Protein AF-A0A485D7B7-F1 (afdb_monomer)

Mean predicted aligned error: 3.38 Å

Sequence (124 aa):
MVLATAATNPASATDKAVRYFQQQGKKVLQIADYPGLLVWRTLAMLINEALDAVQKGVASPEDIDTAMRLGVNYPHGPLAWGESVGWQRVLRMLENLQQHYGEERYRPGSLLRQKALVEQRNEQ

Foldseek 3Di:
DEDEDDPPDDPVVVVVVCVVVVVVVDDYDYDYPDQCPPPRVVLLLQLQVLQVCVVVPVDDNVVQQVCCCPVVNDPTGSPVVCVVVDLLVSQVSLVSVCVVPVDPSSDRDPSSVVRNVVRVVVVD

Structure (mmCIF, N/CA/C/O backbone):
data_AF-A0A485D7B7-F1
#
_entry.id   AF-A0A485D7B7-F1
#
loop_
_atom_site.group_PDB
_atom_site.id
_atom_site.type_symbol
_atom_site.label_atom_id
_atom_site.label_alt_id
_atom_site.label_comp_id
_atom_site.label_asym_id
_atom_site.label_entity_id
_atom_site.label_seq_id
_atom_site.pdbx_PDB_ins_code
_atom_site.Cartn_x
_atom_site.Cartn_y
_atom_site.Cartn_z
_atom_site.occupancy
_atom_site.B_iso_or_equiv
_atom_site.auth_seq_id
_atom_site.auth_comp_id
_atom_site.auth_asym_id
_atom_site.auth_atom_id
_atom_site.pdbx_PDB_model_num
ATOM 1 N N . MET A 1 1 ? -15.424 -5.598 3.567 1.00 87.75 1 MET A N 1
ATOM 2 C CA . MET A 1 1 ? -14.673 -4.465 4.141 1.00 87.75 1 MET A CA 1
ATOM 3 C C . MET A 1 1 ? -14.107 -4.903 5.476 1.00 87.75 1 MET A C 1
ATOM 5 O O . MET A 1 1 ? -14.796 -5.615 6.198 1.00 87.75 1 MET A O 1
ATOM 9 N N . VAL A 1 2 ? -12.870 -4.522 5.772 1.00 92.06 2 VAL A N 1
ATOM 10 C CA . VAL A 1 2 ? -12.197 -4.850 7.033 1.00 92.06 2 VAL A CA 1
ATOM 11 C C . VAL A 1 2 ? -12.234 -3.625 7.940 1.00 92.06 2 VAL A C 1
ATOM 13 O O . VAL A 1 2 ? -12.024 -2.514 7.457 1.00 92.06 2 VAL A O 1
ATOM 16 N N . LEU A 1 3 ? -12.516 -3.829 9.223 1.00 92.81 3 LEU A N 1
ATOM 17 C CA . LEU A 1 3 ? -12.493 -2.797 10.256 1.00 92.81 3 LEU A CA 1
ATOM 18 C C . LEU A 1 3 ? -11.707 -3.315 11.465 1.00 92.81 3 LEU A C 1
ATOM 20 O O . LEU A 1 3 ? -11.754 -4.504 11.774 1.00 92.81 3 LEU A O 1
ATOM 24 N N . ALA A 1 4 ? -10.999 -2.418 12.139 1.00 93.56 4 ALA A N 1
ATOM 25 C CA . ALA A 1 4 ? -10.368 -2.676 13.424 1.00 93.56 4 ALA A CA 1
ATOM 26 C C . ALA A 1 4 ? -10.967 -1.769 14.498 1.00 93.56 4 ALA A C 1
ATOM 28 O O . ALA A 1 4 ? -11.532 -0.713 14.199 1.00 93.56 4 ALA A O 1
ATOM 29 N N . THR A 1 5 ? -10.834 -2.192 15.750 1.00 91.06 5 THR A N 1
ATOM 30 C CA . THR A 1 5 ? -11.337 -1.462 16.911 1.00 91.06 5 THR A CA 1
ATOM 31 C C . THR A 1 5 ? -10.176 -1.084 17.807 1.00 91.06 5 THR A C 1
ATOM 33 O O . THR A 1 5 ? -9.482 -1.962 18.313 1.00 91.06 5 THR A O 1
ATOM 36 N N . ALA A 1 6 ? -10.007 0.216 18.038 1.00 88.94 6 ALA A N 1
ATOM 37 C CA . ALA A 1 6 ? -9.072 0.709 19.037 1.00 88.94 6 ALA A CA 1
ATOM 38 C C . ALA A 1 6 ? -9.467 0.193 20.429 1.00 88.94 6 ALA A C 1
ATOM 40 O O . ALA A 1 6 ? -10.648 0.206 20.783 1.00 88.94 6 ALA A O 1
ATOM 41 N N . ALA A 1 7 ? -8.482 -0.200 21.239 1.00 85.94 7 ALA A N 1
ATOM 42 C CA . ALA A 1 7 ? -8.715 -0.738 22.583 1.00 85.94 7 ALA A CA 1
ATOM 43 C C . ALA A 1 7 ? -9.469 0.232 23.515 1.00 85.94 7 ALA A C 1
ATOM 45 O O . ALA A 1 7 ? -10.122 -0.191 24.464 1.00 85.94 7 ALA A O 1
ATOM 46 N N . THR A 1 8 ? -9.395 1.534 23.238 1.00 91.94 8 THR A N 1
ATOM 47 C CA . THR A 1 8 ? -10.049 2.599 24.006 1.00 91.94 8 THR A CA 1
ATOM 48 C C . THR A 1 8 ? -11.505 2.847 23.607 1.00 91.94 8 THR A C 1
ATOM 50 O O . THR A 1 8 ? -12.200 3.593 24.296 1.00 91.94 8 THR A O 1
ATOM 53 N N . ASN A 1 9 ? -11.994 2.250 22.513 1.00 90.81 9 ASN A N 1
ATOM 54 C CA . ASN A 1 9 ? -13.357 2.490 22.047 1.00 90.81 9 ASN A CA 1
ATOM 55 C C . ASN A 1 9 ? -14.378 1.629 22.805 1.00 90.81 9 ASN A C 1
ATOM 57 O O . ASN A 1 9 ? -14.224 0.407 22.870 1.00 90.81 9 ASN A O 1
ATOM 61 N N . PRO A 1 10 ? -15.489 2.217 23.293 1.00 93.69 10 PRO A N 1
ATOM 62 C CA . PRO A 1 10 ? -16.589 1.427 23.823 1.00 93.69 10 PRO A CA 1
ATOM 63 C C . PRO A 1 10 ? -17.225 0.595 22.701 1.00 93.69 10 PRO A C 1
ATOM 65 O O . PRO A 1 10 ? -17.327 1.044 21.555 1.00 93.69 10 PRO A O 1
ATOM 68 N N . ALA A 1 11 ? -17.721 -0.599 23.040 1.00 91.12 11 ALA A N 1
ATOM 69 C CA . ALA A 1 11 ? -18.360 -1.504 22.078 1.00 91.12 11 ALA A CA 1
ATOM 70 C C . ALA A 1 11 ? -19.479 -0.814 21.273 1.00 91.12 11 ALA A C 1
ATOM 72 O O . ALA A 1 11 ? -19.555 -0.958 20.055 1.00 91.12 11 ALA A O 1
ATOM 73 N N . SER A 1 12 ? -20.260 0.051 21.928 1.00 95.00 12 SER A N 1
ATOM 74 C CA . SER A 1 12 ? -21.346 0.809 21.298 1.00 95.00 12 SER A CA 1
ATOM 75 C C . SER A 1 12 ? -20.890 1.762 20.185 1.00 95.00 12 SER A C 1
ATOM 77 O O . SER A 1 12 ? -21.666 2.042 19.270 1.00 95.00 12 SER A O 1
ATOM 79 N N . ALA A 1 13 ? -19.652 2.268 20.224 1.00 95.31 13 ALA A N 1
ATOM 80 C CA . ALA A 1 13 ? -19.096 3.090 19.149 1.00 95.31 13 ALA A CA 1
ATOM 81 C C . ALA A 1 13 ? -18.726 2.230 17.932 1.00 95.31 13 ALA A C 1
ATOM 83 O O . ALA A 1 13 ? -19.054 2.588 16.799 1.00 95.31 13 ALA A O 1
ATOM 84 N N . THR A 1 14 ? -18.118 1.066 18.170 1.00 94.19 14 THR A N 1
ATOM 85 C CA . THR A 1 14 ? -17.807 0.089 17.117 1.00 94.19 14 THR A CA 1
ATOM 86 C C . THR A 1 14 ? -19.081 -0.398 16.431 1.00 94.19 14 THR A C 1
ATOM 88 O O . THR A 1 14 ? -19.153 -0.391 15.204 1.00 94.19 14 THR A O 1
ATOM 91 N N . ASP A 1 15 ? -20.125 -0.719 17.198 1.00 94.62 15 ASP A N 1
ATOM 92 C CA . ASP A 1 15 ? -21.403 -1.193 16.657 1.00 94.62 15 ASP A CA 1
ATOM 93 C C . ASP A 1 15 ? -22.063 -0.173 15.725 1.00 94.62 15 ASP A C 1
ATOM 95 O O . ASP A 1 15 ? -22.631 -0.542 14.695 1.00 94.62 15 ASP A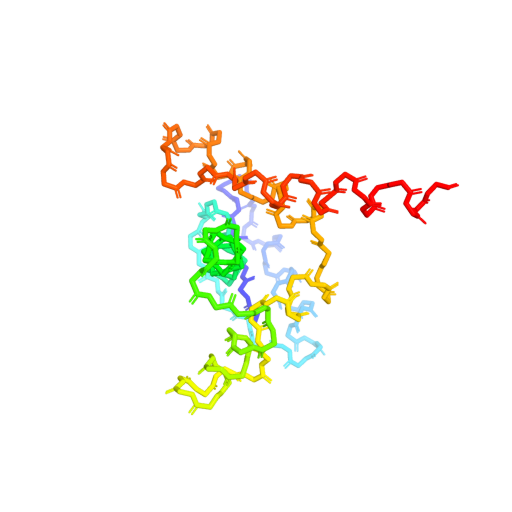 O 1
ATOM 99 N N . LYS A 1 16 ? -21.967 1.125 16.047 1.00 96.06 16 LYS A N 1
ATOM 100 C CA . LYS A 1 16 ? -22.463 2.199 15.172 1.00 96.06 16 LYS A CA 1
ATOM 101 C C . LYS A 1 16 ? -21.739 2.195 13.825 1.00 96.06 16 LYS A C 1
ATOM 103 O O . LYS A 1 16 ? -22.401 2.262 12.790 1.00 96.06 16 LYS A O 1
ATOM 108 N N . ALA A 1 17 ? -20.411 2.070 13.832 1.00 95.56 17 ALA A N 1
ATOM 109 C CA . ALA A 1 17 ? -19.622 1.997 12.605 1.00 95.56 17 ALA A CA 1
ATOM 110 C C . ALA A 1 17 ? -19.962 0.737 11.793 1.00 95.56 17 ALA A C 1
ATOM 112 O O . ALA A 1 17 ? -20.210 0.827 10.591 1.00 95.56 17 ALA A O 1
ATOM 113 N N . VAL A 1 18 ? -20.052 -0.429 12.443 1.00 95.81 18 VAL A N 1
ATOM 114 C CA . VAL A 1 18 ? -20.418 -1.692 11.780 1.00 95.81 18 VAL A CA 1
ATOM 115 C C . VAL A 1 18 ? -21.788 -1.580 11.106 1.00 95.81 18 VAL A C 1
ATOM 117 O O . VAL A 1 18 ? -21.907 -1.890 9.919 1.00 95.81 18 VAL A O 1
ATOM 120 N N . ARG A 1 19 ? -22.802 -1.077 11.822 1.00 96.62 19 ARG A N 1
ATOM 121 C CA . ARG A 1 19 ? -24.162 -0.903 11.284 1.00 96.62 19 ARG A CA 1
ATOM 122 C C . ARG A 1 19 ? -24.196 0.048 10.094 1.00 96.62 19 ARG A C 1
ATOM 124 O O . ARG A 1 19 ? -24.841 -0.265 9.098 1.00 96.62 19 ARG A O 1
ATOM 131 N N . TYR A 1 20 ? -23.478 1.167 10.172 1.00 97.00 20 TYR A N 1
ATOM 132 C CA . TYR A 1 20 ? -23.400 2.136 9.079 1.00 97.00 20 TYR A CA 1
ATOM 133 C C . TYR A 1 20 ? -22.914 1.494 7.770 1.00 97.00 20 TYR A C 1
ATOM 135 O O . TYR A 1 20 ? -23.519 1.682 6.717 1.00 97.00 20 TYR A O 1
ATOM 143 N N . PHE A 1 21 ? -21.864 0.672 7.823 1.00 97.06 21 PHE A N 1
ATOM 144 C CA . PHE A 1 21 ? -21.357 0.003 6.622 1.00 97.06 21 PHE A CA 1
ATOM 145 C C . PHE A 1 21 ? -22.241 -1.160 6.154 1.00 97.06 21 PHE A C 1
ATOM 147 O O . PHE A 1 21 ? -22.384 -1.373 4.948 1.00 97.06 21 PHE A O 1
ATOM 154 N N . GLN A 1 22 ? -22.870 -1.891 7.077 1.00 96.62 22 GLN A N 1
ATOM 155 C CA . GLN A 1 22 ? -23.828 -2.947 6.732 1.00 96.62 22 GLN A CA 1
ATOM 156 C C . GLN A 1 22 ? -25.061 -2.394 6.004 1.00 96.62 22 GLN A C 1
ATOM 158 O O . GLN A 1 22 ? -25.528 -3.018 5.055 1.00 96.62 22 GLN A O 1
ATOM 163 N N . GLN A 1 23 ? -25.536 -1.200 6.376 1.00 97.81 23 GLN A N 1
ATOM 164 C CA . GLN A 1 23 ? -26.635 -0.508 5.686 1.00 97.81 23 GLN A CA 1
ATOM 165 C C . GLN A 1 23 ? -26.306 -0.165 4.224 1.00 97.81 23 GLN A C 1
ATOM 167 O O . GLN A 1 23 ? -27.210 -0.044 3.405 1.00 97.81 23 GLN A O 1
ATOM 172 N N . GLN A 1 24 ? -25.022 -0.082 3.865 1.00 97.25 24 GLN A N 1
ATOM 173 C CA . GLN A 1 24 ? -24.556 0.090 2.483 1.00 97.25 24 GLN A CA 1
ATOM 174 C C . GLN A 1 24 ? -24.325 -1.248 1.752 1.00 97.25 24 GLN A C 1
ATOM 176 O O . GLN A 1 24 ? -23.633 -1.298 0.732 1.00 97.25 24 GLN A O 1
ATOM 181 N N . GLY A 1 25 ? -24.817 -2.361 2.306 1.00 96.50 25 GLY A N 1
ATOM 182 C CA . GLY A 1 25 ? -24.636 -3.702 1.748 1.00 96.50 25 GLY A CA 1
ATOM 183 C C . GLY A 1 25 ? -23.208 -4.243 1.867 1.00 96.50 25 GLY A C 1
ATOM 184 O O . GLY A 1 25 ? -22.856 -5.219 1.202 1.00 96.50 25 GLY A O 1
ATOM 185 N N . LYS A 1 26 ? -22.341 -3.630 2.687 1.00 96.62 26 LYS A N 1
ATOM 186 C CA . LYS A 1 26 ? -20.964 -4.108 2.869 1.00 96.62 26 LYS A CA 1
ATOM 187 C C . LYS A 1 26 ? -20.925 -5.204 3.932 1.00 96.62 26 LYS A C 1
ATOM 189 O O . LYS A 1 26 ? -21.296 -4.989 5.082 1.00 96.62 26 LYS A O 1
ATOM 194 N N . LYS A 1 27 ? -20.358 -6.362 3.584 1.00 96.38 27 LYS A N 1
ATOM 195 C CA . LYS A 1 27 ? -19.939 -7.361 4.578 1.00 96.38 27 LYS A CA 1
ATOM 196 C C . LYS A 1 27 ? -18.765 -6.802 5.388 1.00 96.38 27 LYS A C 1
ATOM 198 O O . LYS A 1 27 ? -17.705 -6.528 4.814 1.00 96.38 27 LYS A O 1
ATOM 203 N N . VAL A 1 28 ? -18.957 -6.624 6.694 1.00 96.00 28 VAL A N 1
ATOM 204 C CA . VAL A 1 28 ? -17.942 -6.101 7.623 1.00 96.00 28 VAL A CA 1
ATOM 205 C C . VAL A 1 28 ? -17.253 -7.262 8.332 1.00 96.00 28 VAL A C 1
ATOM 207 O O . VAL A 1 28 ? -17.919 -8.131 8.885 1.00 96.00 28 VAL A O 1
ATOM 210 N N . LEU A 1 29 ? -15.922 -7.280 8.291 1.00 95.50 29 LEU A N 1
ATOM 211 C CA . LEU A 1 29 ? -15.075 -8.226 9.012 1.00 95.50 29 LEU A CA 1
ATOM 212 C C . LEU A 1 29 ? -14.266 -7.442 10.044 1.00 95.50 29 LEU A C 1
ATOM 214 O O . LEU A 1 29 ? -13.463 -6.588 9.663 1.00 95.50 29 LEU A O 1
ATOM 218 N N . GLN A 1 30 ? -14.500 -7.710 11.325 1.00 94.06 30 GLN A N 1
ATOM 219 C CA . GLN A 1 30 ? -13.745 -7.096 12.410 1.00 94.06 30 GLN A CA 1
ATOM 220 C C . GLN A 1 30 ? -12.484 -7.918 12.684 1.00 94.06 30 GLN A C 1
ATOM 222 O O . GLN A 1 30 ? -12.559 -9.139 12.819 1.00 94.06 30 GLN A O 1
ATOM 227 N N . ILE A 1 31 ? -11.334 -7.253 12.740 1.00 94.12 31 ILE A N 1
ATOM 228 C CA . ILE A 1 31 ? -10.036 -7.867 13.036 1.00 94.12 31 ILE A CA 1
ATOM 229 C C . ILE A 1 31 ? -9.329 -7.106 14.161 1.00 94.12 31 ILE A C 1
ATOM 231 O O . ILE A 1 31 ? -9.778 -6.035 14.573 1.00 94.12 31 ILE A O 1
ATOM 235 N N . ALA A 1 32 ? -8.215 -7.658 14.645 1.00 92.50 32 ALA A N 1
ATOM 236 C CA . ALA A 1 32 ? -7.339 -6.958 15.578 1.00 92.50 32 ALA A CA 1
ATOM 237 C C . ALA A 1 32 ? -6.829 -5.634 14.984 1.00 92.50 32 ALA A C 1
ATOM 239 O O . ALA A 1 32 ? -6.638 -5.524 13.769 1.00 92.50 32 ALA A O 1
ATOM 240 N N . ASP A 1 33 ? -6.586 -4.650 15.851 1.00 93.12 33 ASP A N 1
ATOM 241 C CA . ASP A 1 33 ? -5.981 -3.375 15.468 1.00 93.12 33 ASP A CA 1
ATOM 242 C C . ASP A 1 33 ? -4.514 -3.576 15.098 1.00 93.12 33 ASP A C 1
ATOM 244 O O . ASP A 1 33 ? -3.623 -3.620 15.944 1.00 93.12 33 ASP A O 1
ATOM 248 N N . TYR A 1 34 ? -4.301 -3.822 13.809 1.00 93.81 34 TYR A N 1
ATOM 249 C CA . TYR A 1 34 ? -3.021 -4.216 13.256 1.00 93.81 34 TYR A CA 1
ATOM 250 C C . TYR A 1 34 ? -2.568 -3.184 12.212 1.00 93.81 34 TYR A C 1
ATOM 252 O O . TYR A 1 34 ? -3.355 -2.864 11.311 1.00 93.81 34 TYR A O 1
ATOM 260 N N . PRO A 1 35 ? -1.317 -2.685 12.277 1.00 95.31 35 PRO A N 1
ATOM 261 C CA . PRO A 1 35 ? -0.809 -1.657 11.373 1.00 95.31 35 PRO A CA 1
ATOM 262 C C . PRO A 1 35 ? -1.061 -1.992 9.904 1.00 95.31 35 PRO A C 1
ATOM 264 O O . PRO A 1 35 ? -0.641 -3.032 9.392 1.00 95.31 35 PRO A O 1
ATOM 267 N N . GLY A 1 36 ? -1.776 -1.098 9.220 1.00 94.62 36 GLY A N 1
ATOM 268 C CA . GLY A 1 36 ? -2.087 -1.252 7.803 1.00 94.62 36 GLY A CA 1
ATOM 269 C C . GLY A 1 36 ? -3.208 -2.226 7.449 1.00 94.62 36 GLY A C 1
ATOM 270 O O . GLY A 1 36 ? -3.517 -2.400 6.264 1.00 94.62 36 GLY A O 1
ATOM 271 N N . LEU A 1 37 ? -3.819 -2.851 8.459 1.00 95.94 37 LEU A N 1
ATOM 272 C CA . LEU A 1 37 ? -4.802 -3.918 8.313 1.00 95.94 37 LEU A CA 1
ATOM 273 C C . LEU A 1 37 ? -4.288 -5.006 7.347 1.00 95.94 37 LEU A C 1
ATOM 275 O O . LEU A 1 37 ? -3.089 -5.269 7.254 1.00 95.94 37 LEU A O 1
ATOM 279 N N . LEU A 1 38 ? -5.201 -5.675 6.643 1.00 95.88 38 LEU A N 1
ATOM 280 C CA . LEU A 1 38 ? -4.855 -6.735 5.695 1.00 95.88 38 LEU A CA 1
ATOM 281 C C . LEU A 1 38 ? -4.691 -6.182 4.277 1.00 95.88 38 LEU A C 1
ATOM 283 O O . LEU A 1 38 ? -3.613 -6.244 3.698 1.00 95.88 38 LEU A O 1
ATOM 287 N N . VAL A 1 39 ? -5.760 -5.600 3.726 1.00 95.44 39 VAL A N 1
ATOM 288 C CA . VAL A 1 39 ? -5.830 -5.253 2.297 1.00 95.44 39 VAL A CA 1
ATOM 289 C C . VAL A 1 39 ? -4.791 -4.201 1.910 1.00 95.44 39 VAL A C 1
ATOM 291 O O . VAL A 1 39 ? -4.042 -4.409 0.961 1.00 95.44 39 VAL A O 1
ATOM 294 N N . TRP A 1 40 ? -4.714 -3.092 2.652 1.00 96.00 40 TRP A N 1
ATOM 295 C CA . TRP A 1 40 ? -3.801 -1.994 2.322 1.00 96.00 40 TRP A CA 1
ATOM 296 C C . TRP A 1 40 ? -2.334 -2.373 2.509 1.00 96.00 40 TRP A C 1
ATOM 298 O O . TRP A 1 40 ? -1.516 -2.035 1.658 1.00 96.00 40 TRP A O 1
ATOM 308 N N . ARG A 1 41 ? -1.999 -3.118 3.570 1.00 97.69 41 ARG A N 1
ATOM 309 C CA . ARG A 1 41 ? -0.640 -3.634 3.788 1.00 97.69 41 ARG A CA 1
ATOM 310 C C . ARG A 1 41 ? -0.187 -4.551 2.656 1.00 97.69 41 ARG A C 1
ATOM 312 O O . ARG A 1 41 ? 0.915 -4.371 2.146 1.00 97.69 41 ARG A O 1
ATOM 319 N N . THR A 1 42 ? -1.024 -5.505 2.247 1.00 98.06 42 THR A N 1
ATOM 320 C CA . THR A 1 42 ? -0.691 -6.421 1.146 1.00 98.06 42 THR A CA 1
ATOM 321 C C . THR A 1 42 ? -0.564 -5.677 -0.178 1.00 98.06 42 THR A C 1
ATOM 323 O O . THR A 1 42 ? 0.414 -5.880 -0.892 1.00 98.06 42 THR A O 1
ATOM 326 N N . LEU A 1 43 ? -1.510 -4.785 -0.486 1.00 97.69 43 LEU A N 1
ATOM 327 C CA . LEU A 1 43 ? -1.503 -4.027 -1.735 1.00 97.69 43 LEU A CA 1
ATOM 328 C C . LEU A 1 43 ? -0.275 -3.112 -1.836 1.00 97.69 43 LEU A C 1
ATOM 330 O O . LEU A 1 43 ? 0.404 -3.121 -2.856 1.00 97.69 43 LEU A O 1
ATOM 334 N N . ALA A 1 44 ? 0.050 -2.367 -0.777 1.00 98.31 44 ALA A N 1
ATOM 335 C CA . ALA A 1 44 ? 1.196 -1.461 -0.784 1.00 98.31 44 ALA A CA 1
ATOM 336 C C . ALA A 1 44 ? 2.527 -2.207 -0.973 1.00 98.31 44 ALA A C 1
ATOM 338 O O . ALA A 1 44 ? 3.365 -1.767 -1.755 1.00 98.31 44 ALA A O 1
ATOM 339 N N . MET A 1 45 ? 2.700 -3.357 -0.311 1.00 98.50 45 MET A N 1
ATOM 340 C CA . MET A 1 45 ? 3.888 -4.201 -0.483 1.00 98.50 45 MET A CA 1
ATOM 341 C C . MET A 1 45 ? 3.993 -4.775 -1.898 1.00 98.50 45 MET A C 1
ATOM 343 O O . MET A 1 45 ? 5.072 -4.758 -2.479 1.00 98.50 45 MET A O 1
ATOM 347 N N . LEU A 1 46 ? 2.876 -5.236 -2.466 1.00 98.44 46 LEU A N 1
ATOM 348 C CA . LEU A 1 46 ? 2.830 -5.738 -3.838 1.00 98.44 46 LEU A CA 1
ATOM 349 C C . LEU A 1 46 ? 3.231 -4.655 -4.853 1.00 98.44 46 LEU A C 1
ATOM 351 O O . LEU A 1 46 ? 4.019 -4.914 -5.758 1.00 98.44 46 LEU A O 1
ATOM 355 N N . ILE A 1 47 ? 2.703 -3.440 -4.690 1.00 98.69 47 ILE A N 1
ATOM 356 C CA . ILE A 1 47 ? 3.037 -2.297 -5.548 1.00 98.69 47 ILE A CA 1
ATOM 357 C C . ILE A 1 47 ? 4.522 -1.939 -5.418 1.00 98.69 47 ILE A C 1
ATOM 359 O O . ILE A 1 47 ? 5.185 -1.684 -6.422 1.00 98.69 47 ILE A O 1
ATOM 363 N N . ASN A 1 48 ? 5.054 -1.932 -4.193 1.00 98.62 48 ASN A N 1
ATOM 364 C CA . ASN A 1 48 ? 6.463 -1.635 -3.940 1.00 98.62 48 ASN A CA 1
ATOM 365 C C . ASN A 1 48 ? 7.388 -2.643 -4.630 1.00 98.62 48 ASN A C 1
ATOM 367 O O . ASN A 1 48 ? 8.361 -2.237 -5.258 1.00 98.62 48 ASN A O 1
ATOM 371 N N . GLU A 1 49 ? 7.052 -3.933 -4.561 1.00 98.62 49 GLU A N 1
ATOM 372 C CA . GLU A 1 49 ? 7.820 -4.999 -5.210 1.00 98.62 49 GLU A CA 1
ATOM 373 C C . GLU A 1 49 ? 7.786 -4.870 -6.739 1.00 98.62 49 GLU A C 1
ATOM 375 O O . GLU A 1 49 ? 8.815 -4.973 -7.403 1.00 98.62 49 GLU A O 1
ATOM 380 N N . ALA A 1 50 ? 6.619 -4.558 -7.311 1.00 98.69 50 ALA A N 1
ATOM 381 C CA . ALA A 1 50 ? 6.496 -4.317 -8.747 1.00 98.69 50 ALA A CA 1
ATOM 382 C C . ALA A 1 50 ? 7.347 -3.121 -9.207 1.00 98.69 50 ALA A C 1
ATOM 384 O O . ALA A 1 50 ? 8.017 -3.191 -10.235 1.00 98.69 50 ALA A O 1
ATOM 385 N N . LEU A 1 51 ? 7.365 -2.030 -8.433 1.00 98.69 51 LEU A N 1
ATOM 386 C CA . LEU A 1 51 ? 8.212 -0.871 -8.723 1.00 98.69 51 LEU A CA 1
ATOM 387 C C . LEU A 1 51 ? 9.703 -1.183 -8.587 1.00 98.69 51 LEU A C 1
ATOM 389 O O . LEU A 1 51 ? 10.498 -0.647 -9.354 1.00 98.69 51 LEU A O 1
ATOM 393 N N . ASP A 1 52 ? 10.092 -2.040 -7.647 1.00 98.50 52 ASP A N 1
ATOM 394 C CA . ASP A 1 52 ? 11.476 -2.493 -7.514 1.00 98.50 52 ASP A CA 1
ATOM 395 C C . ASP A 1 52 ? 11.910 -3.346 -8.721 1.00 98.50 52 ASP A C 1
ATOM 397 O O . ASP A 1 52 ? 12.985 -3.113 -9.279 1.00 98.50 52 ASP A O 1
ATOM 401 N N . ALA A 1 53 ? 11.039 -4.236 -9.211 1.00 98.62 53 ALA A N 1
ATOM 402 C CA . ALA A 1 53 ? 11.277 -5.003 -10.435 1.00 98.62 53 ALA A CA 1
ATOM 403 C C . ALA A 1 53 ? 11.449 -4.097 -11.671 1.00 98.62 53 ALA A C 1
ATOM 405 O O . ALA A 1 53 ? 12.378 -4.305 -12.458 1.00 98.62 53 ALA A O 1
ATOM 406 N N . VAL A 1 54 ? 10.621 -3.050 -11.805 1.00 98.50 54 VAL A N 1
ATOM 407 C CA . VAL A 1 54 ? 10.799 -2.011 -12.840 1.00 98.50 54 VAL A CA 1
ATOM 408 C C . VAL A 1 54 ? 12.138 -1.299 -12.659 1.00 98.50 54 VAL A C 1
ATOM 410 O O . VAL A 1 54 ? 12.906 -1.166 -13.610 1.00 98.50 54 VAL A O 1
ATOM 413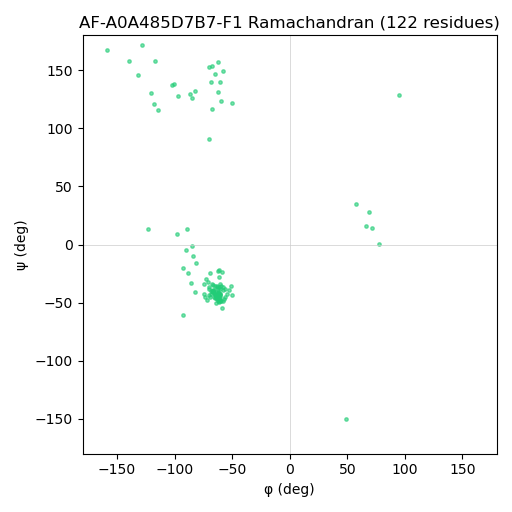 N N . GLN A 1 55 ? 12.443 -0.849 -11.440 1.00 98.19 55 GLN A N 1
ATOM 414 C CA . GLN A 1 55 ? 13.648 -0.075 -11.148 1.00 98.19 55 GLN A CA 1
ATOM 415 C C . GLN A 1 55 ? 14.935 -0.855 -11.463 1.00 98.19 55 GLN A C 1
ATOM 417 O O . GLN A 1 55 ? 15.923 -0.264 -11.896 1.00 98.19 55 GLN A O 1
ATOM 422 N N . LYS A 1 56 ? 14.924 -2.174 -11.262 1.00 98.31 56 LYS A N 1
ATOM 423 C CA . LYS A 1 56 ? 16.047 -3.072 -11.560 1.00 98.31 56 LYS A CA 1
ATOM 424 C C . LYS A 1 56 ? 16.089 -3.543 -13.018 1.00 98.31 56 LYS A C 1
ATOM 426 O O . LYS A 1 56 ? 17.002 -4.282 -13.374 1.00 98.31 56 LYS A O 1
ATOM 431 N N . GLY A 1 57 ? 15.132 -3.131 -13.853 1.00 98.12 57 GLY A N 1
ATOM 432 C CA . GLY A 1 57 ? 15.075 -3.507 -15.266 1.00 98.12 57 GLY A CA 1
ATOM 433 C C . GLY A 1 57 ? 14.746 -4.983 -15.501 1.00 98.12 57 GLY A C 1
ATOM 434 O O . GLY A 1 57 ? 15.168 -5.540 -16.509 1.00 98.12 57 GLY A O 1
ATOM 435 N N . VAL A 1 58 ? 14.021 -5.627 -14.578 1.00 98.50 58 VAL A N 1
ATOM 436 C CA . VAL A 1 58 ? 13.642 -7.048 -14.701 1.00 98.50 58 VAL A CA 1
ATOM 437 C C . VAL A 1 58 ? 12.672 -7.259 -15.867 1.00 98.50 58 VAL A C 1
ATOM 439 O O . VAL A 1 58 ? 12.786 -8.238 -16.598 1.00 98.50 58 VAL A O 1
ATOM 442 N N . ALA A 1 59 ? 11.722 -6.341 -16.035 1.00 98.31 59 ALA A N 1
ATOM 443 C CA . ALA A 1 59 ? 10.745 -6.332 -17.116 1.00 98.31 59 ALA A CA 1
ATOM 444 C C . ALA A 1 59 ? 10.176 -4.915 -17.298 1.00 98.31 59 ALA A C 1
ATOM 446 O O . ALA A 1 59 ? 10.371 -4.043 -16.443 1.00 98.31 59 ALA A O 1
ATOM 447 N N . SER A 1 60 ? 9.471 -4.686 -18.408 1.00 98.56 60 SER A N 1
ATOM 448 C CA . SER A 1 60 ? 8.745 -3.434 -18.625 1.00 98.56 60 SER A CA 1
ATOM 449 C C . SER A 1 60 ? 7.571 -3.294 -17.637 1.00 98.56 60 SER A C 1
ATOM 451 O O . SER A 1 60 ? 7.040 -4.308 -17.166 1.00 98.56 60 SER A O 1
ATOM 453 N N . PRO A 1 61 ? 7.138 -2.062 -17.306 1.00 98.25 61 PRO A N 1
ATOM 454 C CA . PRO A 1 61 ? 5.925 -1.835 -16.520 1.00 98.25 61 PRO A CA 1
ATOM 455 C C . PRO A 1 61 ? 4.699 -2.588 -17.059 1.00 98.25 61 PRO A C 1
ATOM 457 O O . PRO A 1 61 ? 3.955 -3.213 -16.300 1.00 98.25 61 PRO A O 1
ATOM 460 N N . GLU A 1 62 ? 4.514 -2.570 -18.378 1.00 98.44 62 GLU A N 1
ATOM 461 C CA . GLU A 1 62 ? 3.384 -3.185 -19.069 1.00 98.44 62 GLU A CA 1
ATOM 462 C C . GLU A 1 62 ? 3.419 -4.717 -18.975 1.00 98.44 62 GLU A C 1
ATOM 464 O O . GLU A 1 62 ? 2.378 -5.354 -18.766 1.00 98.44 62 GLU A O 1
ATOM 469 N N . ASP A 1 63 ? 4.610 -5.313 -19.086 1.00 98.69 63 ASP A N 1
ATOM 470 C CA . ASP A 1 63 ? 4.796 -6.759 -18.957 1.00 98.69 63 ASP A CA 1
ATOM 471 C C . ASP A 1 63 ? 4.580 -7.225 -17.519 1.00 98.69 63 ASP A C 1
ATOM 473 O O . ASP A 1 63 ? 3.958 -8.265 -17.314 1.00 98.69 63 ASP A O 1
ATOM 477 N N . ILE A 1 64 ? 5.018 -6.454 -16.516 1.00 98.69 64 ILE A N 1
ATOM 478 C CA . ILE A 1 64 ? 4.764 -6.765 -15.099 1.00 98.69 64 ILE A CA 1
ATOM 479 C C . ILE A 1 64 ? 3.258 -6.787 -14.827 1.00 98.69 64 ILE A C 1
ATOM 481 O O . ILE A 1 64 ? 2.733 -7.758 -14.277 1.00 98.69 64 ILE A O 1
ATOM 485 N N . ASP A 1 65 ? 2.533 -5.759 -15.266 1.00 98.62 65 ASP A N 1
ATOM 486 C CA . ASP A 1 65 ? 1.083 -5.696 -15.091 1.00 98.62 65 ASP A CA 1
ATOM 487 C C . ASP A 1 65 ? 0.347 -6.798 -15.860 1.00 98.62 65 ASP A C 1
ATOM 489 O O . ASP A 1 65 ? -0.658 -7.338 -15.387 1.00 98.62 65 ASP A O 1
ATOM 493 N N . THR A 1 66 ? 0.835 -7.166 -17.042 1.00 98.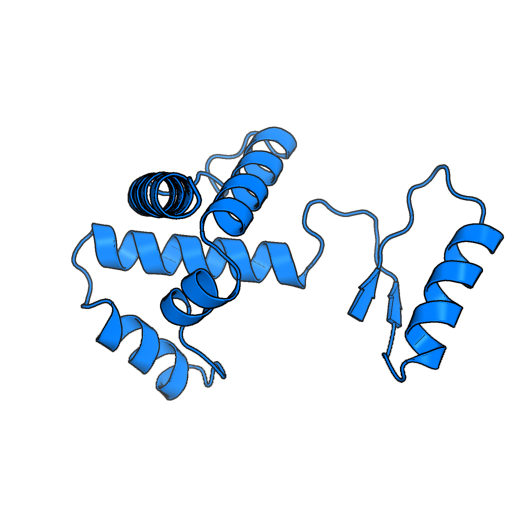62 66 THR A N 1
ATOM 494 C CA . THR A 1 66 ? 0.274 -8.264 -17.838 1.00 98.62 66 THR A CA 1
ATOM 495 C C . THR A 1 66 ? 0.552 -9.622 -17.202 1.00 98.62 66 THR A C 1
ATOM 497 O O . THR A 1 66 ? -0.369 -10.431 -17.079 1.00 98.62 66 THR A O 1
ATOM 500 N N . ALA A 1 67 ? 1.769 -9.853 -16.712 1.00 98.56 67 ALA A N 1
ATOM 501 C CA . ALA A 1 67 ? 2.153 -11.078 -16.024 1.00 98.56 67 ALA A CA 1
ATOM 502 C C . ALA A 1 67 ? 1.324 -11.295 -14.755 1.00 98.56 67 ALA A C 1
ATOM 504 O O . ALA A 1 67 ? 0.837 -12.399 -14.525 1.00 98.56 67 ALA A O 1
ATOM 505 N N . MET A 1 68 ? 1.082 -10.252 -13.956 1.00 98.50 68 MET A N 1
ATOM 506 C CA . MET A 1 68 ? 0.290 -10.395 -12.729 1.00 98.50 68 MET A CA 1
ATOM 507 C C . MET A 1 68 ? -1.202 -10.629 -13.006 1.00 98.50 68 MET A C 1
ATOM 509 O O . MET A 1 68 ? -1.858 -11.379 -12.278 1.00 98.50 68 MET A O 1
ATOM 513 N N . ARG A 1 69 ? -1.742 -10.059 -14.089 1.00 98.31 69 ARG A N 1
ATOM 514 C CA . ARG A 1 69 ? -3.123 -10.331 -14.516 1.00 98.31 69 ARG A CA 1
ATOM 515 C C . ARG A 1 69 ? -3.289 -11.730 -15.097 1.00 98.31 69 ARG A C 1
ATOM 517 O O . ARG A 1 69 ? -4.213 -12.431 -14.711 1.00 98.31 69 ARG A O 1
ATOM 524 N N . LEU A 1 70 ? -2.415 -12.152 -16.008 1.00 98.31 70 LEU A N 1
ATOM 525 C CA . LEU A 1 70 ? -2.573 -13.427 -16.718 1.00 98.31 70 LEU A CA 1
ATOM 526 C C . LEU A 1 70 ? -1.993 -14.620 -15.950 1.00 98.31 70 LEU A C 1
ATOM 528 O O . LEU A 1 70 ? -2.528 -15.720 -16.035 1.00 98.31 70 LEU A O 1
ATOM 532 N N . GLY A 1 71 ? -0.914 -14.411 -15.199 1.00 98.3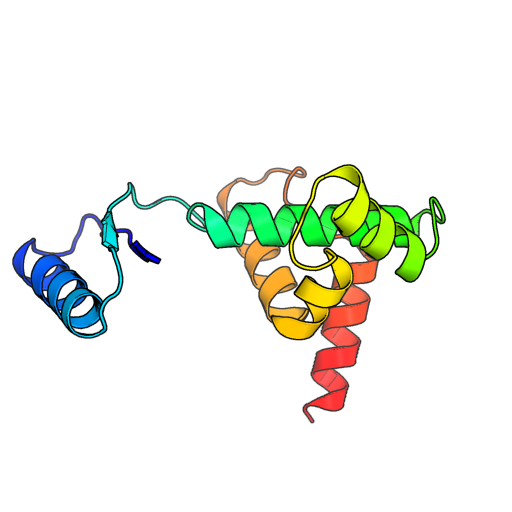1 71 GLY A N 1
ATOM 533 C CA . GLY A 1 71 ? -0.201 -15.469 -14.484 1.00 98.31 71 GLY A CA 1
ATOM 534 C C . GLY A 1 71 ? -0.832 -15.837 -13.144 1.00 98.31 71 GLY A C 1
ATOM 535 O O . GLY A 1 71 ? -0.918 -17.017 -12.817 1.00 98.31 71 GLY A O 1
ATOM 536 N N . VAL A 1 72 ? -1.296 -14.846 -12.372 1.00 97.75 72 VAL A N 1
ATOM 537 C CA . VAL A 1 72 ? -1.891 -15.072 -11.034 1.00 97.75 72 VAL A CA 1
ATOM 538 C C . VAL A 1 72 ?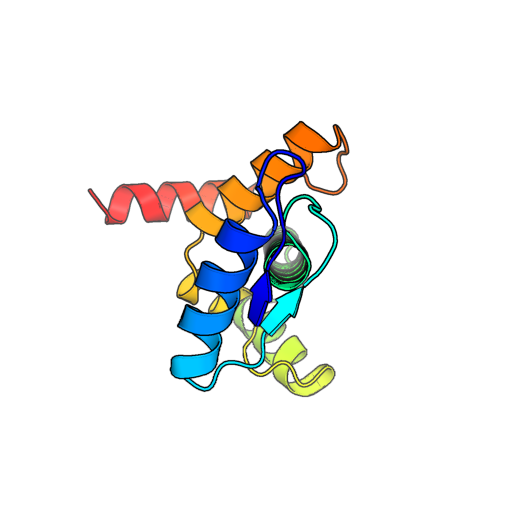 -3.309 -14.521 -10.888 1.00 97.75 72 VAL A C 1
ATOM 540 O O . VAL A 1 72 ? -3.844 -14.459 -9.781 1.00 97.75 72 VAL A O 1
ATOM 543 N N . ASN A 1 73 ? -3.942 -14.162 -12.008 1.00 98.06 73 ASN A N 1
ATOM 544 C CA . ASN A 1 73 ? -5.342 -13.745 -12.080 1.00 98.06 73 ASN A CA 1
ATOM 545 C C . ASN A 1 73 ? -5.686 -12.539 -11.188 1.00 98.06 73 ASN A C 1
ATOM 547 O O . ASN A 1 73 ? -6.783 -12.455 -10.627 1.00 98.06 73 ASN A O 1
ATOM 551 N N . TYR A 1 74 ? -4.753 -11.594 -11.028 1.00 97.69 74 TYR A N 1
ATOM 552 C CA . TYR A 1 74 ? -5.094 -10.317 -10.411 1.00 97.69 74 TYR A CA 1
ATOM 553 C C . TYR A 1 74 ? -6.017 -9.516 -11.334 1.00 97.69 74 TYR A C 1
ATOM 555 O O . TYR A 1 74 ? -5.808 -9.494 -12.545 1.00 97.69 74 TYR A O 1
ATOM 563 N N . PRO A 1 75 ? -7.044 -8.836 -10.794 1.00 95.88 75 PRO A N 1
ATOM 564 C CA . PRO A 1 75 ? -8.004 -8.117 -11.627 1.00 95.88 75 PRO A CA 1
ATOM 565 C C . PRO A 1 75 ? -7.379 -6.888 -12.302 1.00 95.88 75 PRO A C 1
ATOM 567 O O . PRO A 1 75 ? -7.864 -6.453 -13.340 1.00 95.88 75 PRO A O 1
ATOM 570 N N . HIS A 1 76 ? -6.306 -6.338 -11.728 1.00 96.31 76 HIS A N 1
ATOM 571 C CA . HIS A 1 76 ? -5.485 -5.289 -12.326 1.00 96.31 76 HIS A CA 1
ATOM 572 C C . HIS A 1 76 ? -4.014 -5.587 -12.039 1.00 96.31 76 HIS A C 1
ATOM 574 O O . HIS A 1 76 ? -3.694 -6.319 -11.100 1.00 96.31 76 HIS A O 1
ATOM 580 N N . GLY A 1 77 ? -3.126 -5.026 -12.853 1.00 98.06 77 GLY A N 1
ATOM 581 C CA . GLY A 1 77 ? -1.700 -5.091 -12.577 1.00 98.06 77 GLY A CA 1
ATOM 582 C C . GLY A 1 77 ? -1.318 -4.220 -11.371 1.00 98.06 77 GLY A C 1
ATOM 583 O O . GLY A 1 77 ? -2.027 -3.256 -11.058 1.00 98.06 77 GLY A O 1
ATOM 584 N N . PRO A 1 78 ? -0.237 -4.559 -10.650 1.00 98.38 78 PRO A N 1
ATOM 585 C CA . PRO A 1 78 ? 0.211 -3.802 -9.487 1.00 98.38 78 PRO A CA 1
ATOM 586 C C . PRO A 1 78 ? 0.550 -2.340 -9.789 1.00 98.38 78 PRO A C 1
ATOM 588 O O . PRO A 1 78 ? 0.263 -1.478 -8.961 1.00 98.38 78 PRO A O 1
ATOM 591 N N . LEU A 1 79 ? 1.109 -2.019 -10.954 1.00 98.44 79 LEU A N 1
ATOM 592 C CA . LEU A 1 79 ? 1.454 -0.640 -11.296 1.00 98.44 79 LEU A CA 1
ATOM 593 C C . LEU A 1 79 ? 0.193 0.168 -11.611 1.00 98.44 79 LEU A C 1
ATOM 595 O O . LEU A 1 79 ? 0.008 1.231 -11.018 1.00 98.44 79 LEU A O 1
ATOM 599 N N . ALA A 1 80 ? -0.728 -0.383 -12.407 1.00 98.12 80 ALA A N 1
ATOM 600 C CA . ALA A 1 80 ? -2.054 0.198 -12.622 1.00 98.12 80 ALA A CA 1
ATOM 601 C C . ALA A 1 80 ? -2.827 0.403 -11.306 1.00 98.12 80 ALA A C 1
ATOM 603 O O . ALA A 1 80 ? -3.498 1.420 -11.116 1.00 98.12 80 ALA A O 1
ATOM 604 N N . TRP A 1 81 ? -2.713 -0.528 -10.351 1.00 97.56 81 TRP A N 1
ATOM 605 C CA . TRP A 1 81 ? -3.273 -0.327 -9.016 1.00 97.56 81 TRP A CA 1
ATOM 606 C C . TRP A 1 81 ? -2.647 0.868 -8.309 1.00 97.56 81 TRP A C 1
ATOM 608 O O . TRP A 1 81 ? -3.395 1.693 -7.787 1.00 97.56 81 TRP A O 1
ATOM 618 N N . GLY A 1 82 ? -1.319 0.982 -8.316 1.00 97.50 82 GLY A N 1
ATOM 619 C CA . GLY A 1 82 ? -0.602 2.119 -7.742 1.00 97.50 82 GLY A CA 1
ATOM 620 C C . GLY A 1 82 ? -1.057 3.468 -8.298 1.00 97.50 82 GLY A C 1
ATOM 621 O O . GLY A 1 82 ? -1.321 4.379 -7.514 1.00 97.50 82 GLY A O 1
ATOM 622 N N . GLU A 1 83 ? -1.266 3.563 -9.612 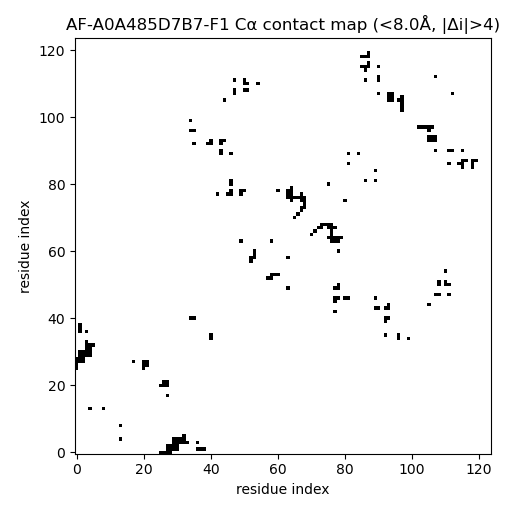1.00 97.25 83 GLU A N 1
ATOM 623 C CA . GLU A 1 83 ? -1.827 4.758 -10.263 1.00 97.25 83 GLU A CA 1
ATOM 624 C C . GLU A 1 83 ? -3.258 5.042 -9.806 1.00 97.25 83 GLU A C 1
ATOM 626 O O . GLU A 1 83 ? -3.593 6.175 -9.473 1.00 97.25 83 GLU A O 1
ATOM 631 N N . SER A 1 84 ? -4.102 4.010 -9.731 1.00 97.00 84 SER A N 1
ATOM 632 C CA . SER A 1 84 ? -5.509 4.178 -9.352 1.00 97.00 84 SER A CA 1
ATOM 633 C C . SER A 1 84 ? -5.708 4.602 -7.893 1.00 97.00 84 SER A C 1
ATOM 635 O O . SER A 1 84 ? -6.656 5.324 -7.576 1.00 97.00 84 SER A O 1
ATOM 637 N N . VAL A 1 85 ? -4.843 4.136 -6.984 1.00 96.38 85 VAL A N 1
ATOM 638 C CA . VAL A 1 85 ? -4.957 4.429 -5.549 1.00 96.38 85 VAL A CA 1
ATOM 639 C C . VAL A 1 85 ? -4.157 5.660 -5.126 1.00 96.38 85 VAL A C 1
ATOM 641 O O . VAL A 1 85 ? -4.465 6.229 -4.075 1.00 96.38 85 VAL A O 1
ATOM 644 N N . GLY A 1 86 ? -3.171 6.068 -5.926 1.00 97.75 86 GLY A N 1
ATOM 645 C CA . GLY A 1 86 ? -2.283 7.202 -5.689 1.00 97.75 86 GLY A CA 1
ATOM 646 C C . GLY A 1 86 ? -0.961 6.803 -5.029 1.00 97.75 86 GLY A C 1
ATOM 647 O O . GLY A 1 86 ? -0.926 6.160 -3.969 1.00 97.75 86 GLY A O 1
ATOM 648 N N . TRP A 1 87 ? 0.146 7.245 -5.620 1.00 98.31 87 TRP A N 1
ATOM 649 C CA . TRP A 1 87 ? 1.509 6.900 -5.212 1.00 98.31 87 TRP A CA 1
ATOM 650 C C . TRP A 1 87 ? 1.868 7.444 -3.832 1.00 98.31 87 TRP A C 1
ATOM 652 O O . TRP A 1 87 ? 2.486 6.743 -3.028 1.00 98.31 87 TRP A O 1
ATOM 662 N N . GLN A 1 88 ? 1.429 8.659 -3.504 1.00 98.00 88 GLN A N 1
ATOM 663 C CA . GLN A 1 88 ? 1.616 9.254 -2.182 1.00 98.00 88 GLN A CA 1
ATOM 664 C C . GLN A 1 88 ? 0.942 8.439 -1.078 1.00 98.00 88 GLN A C 1
ATOM 666 O O . GLN A 1 88 ? 1.465 8.347 0.035 1.00 98.00 88 GLN A O 1
ATOM 671 N N . ARG A 1 89 ? -0.231 7.854 -1.354 1.00 98.00 89 ARG A N 1
ATOM 672 C CA . ARG A 1 89 ? -0.935 7.023 -0.367 1.00 98.00 89 ARG A CA 1
ATOM 673 C C . ARG A 1 89 ? -0.166 5.736 -0.103 1.00 98.00 89 ARG A C 1
ATOM 675 O O . ARG A 1 89 ? -0.012 5.368 1.059 1.00 98.00 89 ARG A O 1
ATOM 682 N N . VAL A 1 90 ? 0.354 5.100 -1.154 1.00 98.44 90 VAL A N 1
ATOM 683 C CA . VAL A 1 90 ? 1.209 3.908 -1.038 1.00 98.44 90 VAL A CA 1
ATOM 684 C C . VAL A 1 90 ? 2.495 4.237 -0.277 1.00 98.44 90 VAL A C 1
ATOM 686 O O . VAL A 1 90 ? 2.852 3.509 0.648 1.00 98.44 90 VAL A O 1
ATOM 689 N N . LEU A 1 91 ? 3.149 5.357 -0.601 1.00 98.56 91 LEU A N 1
ATOM 690 C CA . LEU A 1 91 ? 4.359 5.803 0.090 1.00 98.56 91 LEU A CA 1
ATOM 691 C C . LEU A 1 91 ? 4.106 6.015 1.588 1.00 98.56 91 LEU A C 1
ATOM 693 O O . LEU A 1 91 ? 4.764 5.371 2.402 1.00 98.56 91 LEU A O 1
ATOM 697 N N . ARG A 1 92 ? 3.108 6.833 1.954 1.00 98.25 92 ARG A N 1
ATOM 698 C CA . ARG A 1 92 ? 2.769 7.091 3.367 1.00 98.25 92 ARG A CA 1
ATOM 699 C C . ARG A 1 92 ? 2.425 5.812 4.120 1.00 98.25 92 ARG A C 1
ATOM 701 O O . ARG A 1 92 ? 2.786 5.656 5.281 1.00 98.25 92 ARG A O 1
ATOM 708 N N . MET A 1 93 ? 1.717 4.894 3.467 1.00 98.12 93 MET A N 1
ATOM 709 C CA . MET A 1 93 ? 1.367 3.604 4.045 1.00 98.12 93 MET A CA 1
ATOM 710 C C . MET A 1 93 ? 2.621 2.799 4.420 1.00 98.12 93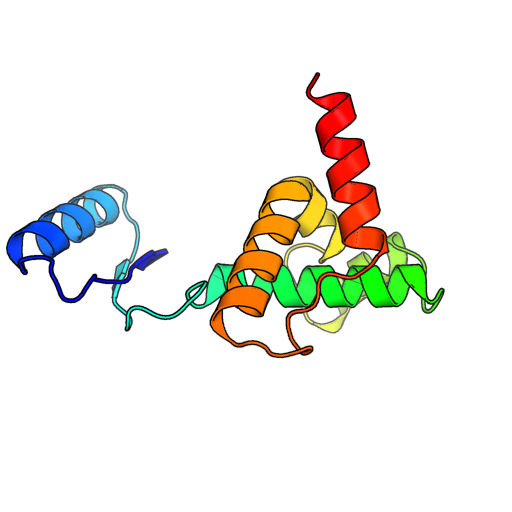 MET A C 1
ATOM 712 O O . MET A 1 93 ? 2.719 2.312 5.545 1.00 98.12 93 MET A O 1
ATOM 716 N N . LEU A 1 94 ? 3.592 2.684 3.510 1.00 98.50 94 LEU A N 1
ATOM 717 C CA . LEU A 1 94 ? 4.836 1.954 3.764 1.00 98.50 94 LEU A CA 1
ATOM 718 C C . LEU A 1 94 ? 5.749 2.669 4.762 1.00 98.50 94 LEU A C 1
ATOM 720 O O . LEU A 1 94 ? 6.341 2.002 5.600 1.00 98.50 94 LEU A O 1
ATOM 724 N N . GLU A 1 95 ? 5.818 4.002 4.738 1.00 98.44 95 GLU A N 1
ATOM 725 C CA . GLU A 1 95 ? 6.568 4.780 5.734 1.00 98.44 95 GLU A CA 1
ATOM 726 C C . GLU A 1 95 ? 6.011 4.580 7.145 1.00 98.44 95 GLU A C 1
ATOM 728 O O . GLU A 1 95 ? 6.776 4.319 8.070 1.00 98.44 95 GLU A O 1
ATOM 733 N N . ASN A 1 96 ? 4.684 4.593 7.305 1.00 98.25 96 ASN A N 1
ATOM 734 C CA . ASN A 1 96 ? 4.042 4.309 8.590 1.00 98.25 96 ASN A CA 1
ATOM 735 C C . ASN A 1 96 ? 4.331 2.878 9.071 1.00 98.25 96 ASN A C 1
ATOM 737 O O . ASN A 1 96 ? 4.587 2.666 10.256 1.00 98.25 96 ASN A O 1
ATOM 741 N N . LEU A 1 97 ? 4.310 1.889 8.167 1.00 98.38 97 LEU A N 1
ATOM 742 C CA . LEU A 1 97 ? 4.670 0.510 8.509 1.00 98.38 97 LEU A CA 1
ATOM 743 C C . LEU A 1 97 ? 6.153 0.392 8.881 1.00 98.38 97 LEU A C 1
ATOM 745 O O . LEU A 1 97 ? 6.476 -0.228 9.891 1.00 98.38 97 LEU A O 1
ATOM 749 N N . GLN A 1 98 ? 7.049 1.008 8.108 1.00 98.25 98 GLN A N 1
ATOM 750 C CA . GLN A 1 98 ? 8.484 1.014 8.382 1.00 98.25 98 GLN A CA 1
ATOM 751 C C . GLN A 1 98 ? 8.781 1.675 9.731 1.00 98.25 98 GLN A C 1
ATOM 753 O O . GLN A 1 98 ? 9.545 1.125 10.516 1.00 98.25 98 GLN A O 1
ATOM 758 N N . GLN A 1 99 ? 8.138 2.804 10.034 1.00 98.06 99 GLN A N 1
ATOM 759 C CA . GLN A 1 99 ? 8.274 3.484 11.320 1.00 98.06 99 GLN A CA 1
ATOM 760 C C . GLN A 1 99 ? 7.746 2.629 12.479 1.00 98.06 99 GLN A C 1
ATOM 762 O O . GLN A 1 99 ? 8.363 2.602 13.540 1.00 98.06 99 GLN A O 1
ATOM 767 N N . HIS A 1 100 ? 6.621 1.934 12.291 1.00 97.38 100 HIS A N 1
ATOM 768 C CA . HIS A 1 100 ? 6.026 1.104 13.336 1.00 97.38 100 HIS A CA 1
ATOM 769 C C . HIS A 1 100 ? 6.869 -0.138 13.660 1.00 97.38 100 HIS A C 1
ATOM 771 O O . HIS A 1 100 ? 7.061 -0.451 14.831 1.00 97.38 100 HIS A O 1
ATOM 777 N N . TYR A 1 101 ? 7.359 -0.849 12.639 1.00 96.62 101 TYR A N 1
ATOM 778 C CA . TYR A 1 101 ? 8.118 -2.092 12.831 1.00 96.62 101 TYR A CA 1
ATOM 779 C C . TYR A 1 101 ? 9.624 -1.875 13.008 1.00 96.62 101 TYR A C 1
ATOM 781 O O . TYR A 1 101 ? 10.295 -2.735 13.566 1.00 96.62 101 TYR A O 1
ATOM 789 N N . GLY A 1 102 ? 10.176 -0.766 12.507 1.00 95.25 102 GLY A N 1
ATOM 790 C CA . GLY A 1 102 ? 11.625 -0.556 12.437 1.00 95.25 102 GLY A CA 1
ATOM 791 C C . GLY A 1 102 ? 12.337 -1.517 11.475 1.00 95.25 102 GLY A C 1
ATOM 792 O O . GLY A 1 102 ? 13.553 -1.671 11.544 1.00 95.25 102 GLY A O 1
ATOM 793 N N . GLU A 1 103 ? 11.592 -2.185 10.591 1.00 93.00 103 GLU A N 1
ATOM 794 C CA . GLU A 1 103 ? 12.109 -3.217 9.694 1.00 93.00 103 GLU A CA 1
ATOM 795 C C . GLU A 1 103 ? 12.338 -2.689 8.277 1.00 93.00 103 GLU A C 1
ATOM 797 O O . GLU A 1 103 ? 11.469 -2.058 7.671 1.00 93.00 103 GLU A O 1
ATOM 802 N N . GLU A 1 104 ? 13.463 -3.091 7.688 1.00 94.88 104 GLU A N 1
ATOM 803 C CA . GLU A 1 104 ? 13.793 -2.832 6.282 1.00 94.88 104 GLU A CA 1
ATOM 804 C C . GLU A 1 104 ? 12.782 -3.466 5.310 1.00 94.88 104 GLU A C 1
ATOM 806 O O . GLU A 1 104 ? 12.604 -2.992 4.189 1.00 94.88 104 GLU A O 1
ATOM 811 N N . ARG A 1 105 ? 12.051 -4.495 5.761 1.00 96.31 105 ARG A N 1
ATOM 812 C CA . ARG A 1 105 ? 10.998 -5.176 4.995 1.00 96.31 105 ARG A CA 1
ATOM 813 C C . ARG A 1 105 ? 9.968 -4.213 4.400 1.00 96.31 105 ARG A C 1
ATOM 815 O O . ARG A 1 105 ? 9.474 -4.480 3.311 1.00 96.31 105 ARG A O 1
ATOM 822 N N . TYR A 1 106 ? 9.625 -3.128 5.097 1.00 98.06 106 TYR A N 1
ATOM 823 C CA . TYR A 1 1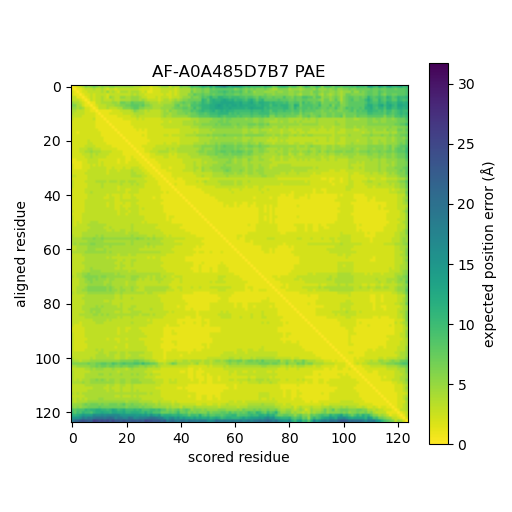06 ? 8.633 -2.149 4.629 1.00 98.06 106 TYR A CA 1
ATOM 824 C C . TYR A 1 106 ? 9.257 -0.919 3.978 1.00 98.06 106 TYR A C 1
ATOM 826 O O . TYR A 1 106 ? 8.542 0.048 3.721 1.00 98.06 106 TYR A O 1
ATOM 834 N N . ARG A 1 107 ? 10.570 -0.918 3.717 1.00 98.00 107 ARG A N 1
ATOM 835 C CA . ARG A 1 107 ? 11.236 0.246 3.141 1.00 98.00 107 ARG A CA 1
ATOM 836 C C . ARG A 1 107 ? 10.622 0.586 1.773 1.00 98.00 107 ARG A C 1
ATOM 838 O O . ARG A 1 107 ? 10.675 -0.236 0.854 1.00 98.00 107 ARG A O 1
ATOM 845 N N . PRO A 1 108 ? 10.118 1.819 1.584 1.00 98.31 108 PRO A N 1
ATOM 846 C CA . PRO A 1 108 ? 9.692 2.278 0.270 1.00 98.31 108 PRO A CA 1
ATOM 847 C C . PRO A 1 108 ? 10.868 2.300 -0.716 1.00 98.31 108 PRO A C 1
ATOM 849 O O . PRO A 1 108 ? 11.938 2.851 -0.415 1.00 98.31 108 PRO A O 1
ATOM 852 N N . GLY A 1 109 ? 10.658 1.731 -1.903 1.00 97.62 109 GLY A N 1
ATOM 853 C CA . GLY A 1 109 ? 11.614 1.764 -3.007 1.00 97.62 109 GLY A CA 1
ATOM 854 C C . GLY A 1 109 ? 11.888 3.189 -3.497 1.00 97.62 109 GLY A C 1
ATOM 855 O O . GLY A 1 109 ? 11.079 4.103 -3.317 1.00 97.62 109 GLY A O 1
ATOM 856 N N . SER A 1 110 ? 13.040 3.400 -4.136 1.00 97.94 110 SER A N 1
ATOM 857 C CA . SER A 1 110 ? 13.417 4.734 -4.625 1.00 97.94 110 SER A CA 1
ATOM 858 C C . SER A 1 110 ? 12.484 5.204 -5.747 1.00 97.94 110 SER A C 1
ATOM 860 O O . SER A 1 110 ? 12.043 6.354 -5.719 1.00 97.94 110 SER A O 1
ATOM 862 N N . LEU A 1 111 ? 12.081 4.304 -6.653 1.00 98.25 111 LEU A N 1
ATOM 863 C CA . LEU A 1 111 ? 11.122 4.629 -7.711 1.00 98.25 111 LEU A CA 1
ATOM 864 C C . LEU A 1 111 ? 9.736 5.013 -7.163 1.00 98.25 111 LEU A C 1
ATOM 866 O O . LEU A 1 111 ? 9.102 5.920 -7.699 1.00 98.25 111 LEU A O 1
ATOM 870 N N . LEU A 1 112 ? 9.280 4.391 -6.068 1.00 98.56 112 LEU A N 1
ATOM 871 C CA . LEU A 1 112 ? 8.031 4.785 -5.404 1.00 98.56 112 LEU A CA 1
ATOM 872 C C . LEU A 1 112 ? 8.114 6.219 -4.868 1.00 98.56 112 LEU A C 1
ATOM 874 O O . LEU A 1 112 ? 7.201 7.013 -5.090 1.00 98.56 112 LEU A O 1
ATOM 878 N N . ARG A 1 113 ? 9.228 6.575 -4.217 1.00 98.50 113 ARG A N 1
ATOM 879 C CA . ARG A 1 113 ? 9.469 7.947 -3.735 1.00 98.50 113 ARG A CA 1
ATOM 880 C C . ARG A 1 113 ? 9.482 8.951 -4.886 1.00 98.50 113 ARG A C 1
ATOM 882 O O . ARG A 1 113 ? 8.872 10.010 -4.775 1.00 98.50 113 ARG A O 1
ATOM 889 N N . GLN A 1 114 ? 10.122 8.603 -6.002 1.00 98.25 114 GLN A N 1
ATOM 890 C CA . GLN A 1 114 ? 10.141 9.439 -7.202 1.00 98.25 114 GLN A CA 1
ATOM 891 C C . GLN A 1 114 ? 8.734 9.640 -7.780 1.00 98.25 114 GLN A C 1
ATOM 893 O O . GLN A 1 114 ? 8.347 10.777 -8.045 1.00 98.25 114 GLN A O 1
ATOM 898 N N . LYS A 1 115 ? 7.953 8.565 -7.948 1.00 98.00 115 LYS A N 1
ATOM 899 C CA . LYS A 1 115 ? 6.577 8.649 -8.465 1.00 98.00 115 LYS A CA 1
ATOM 900 C C . LYS A 1 115 ? 5.673 9.484 -7.560 1.00 98.00 115 LYS A C 1
ATOM 902 O O . LYS A 1 115 ? 4.957 10.342 -8.064 1.00 98.00 115 LYS A O 1
ATOM 907 N N . ALA A 1 116 ? 5.762 9.302 -6.242 1.00 97.81 116 ALA A N 1
ATOM 908 C CA . ALA A 1 116 ? 5.012 10.108 -5.281 1.00 97.81 116 ALA A CA 1
ATOM 909 C C . ALA A 1 116 ? 5.389 11.600 -5.342 1.00 97.81 116 ALA A C 1
ATOM 911 O O . ALA A 1 116 ? 4.511 12.453 -5.259 1.00 97.81 116 ALA A O 1
ATOM 912 N N . LEU A 1 117 ? 6.672 11.926 -5.534 1.00 97.38 117 LEU A N 1
ATOM 913 C CA . LEU A 1 117 ? 7.123 13.312 -5.688 1.00 97.38 117 LEU A CA 1
ATOM 914 C C . LEU A 1 117 ? 6.597 13.955 -6.980 1.00 97.38 117 LEU A C 1
ATOM 916 O O . LEU A 1 117 ? 6.224 15.125 -6.974 1.00 97.38 117 LEU A O 1
ATOM 920 N N . VAL A 1 118 ? 6.578 13.209 -8.089 1.00 96.50 118 VAL A N 1
ATOM 921 C CA . VAL A 1 118 ? 6.005 13.684 -9.360 1.00 96.50 118 VAL A CA 1
ATOM 922 C C . VAL A 1 118 ? 4.498 13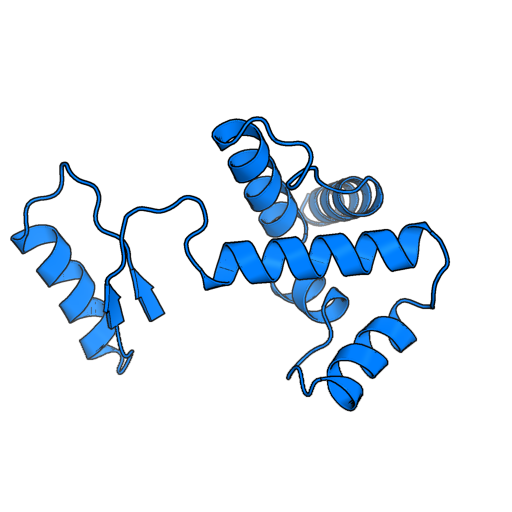.900 -9.223 1.00 96.50 118 VAL A C 1
ATOM 924 O O . VAL A 1 118 ? 4.002 14.939 -9.642 1.00 96.50 118 VAL A O 1
ATOM 927 N N . GLU A 1 119 ? 3.788 12.969 -8.584 1.00 94.50 119 GLU A N 1
ATOM 928 C CA . GLU A 1 119 ? 2.354 13.100 -8.297 1.00 94.50 119 GLU A CA 1
ATOM 929 C C . GLU A 1 119 ? 2.059 14.375 -7.492 1.00 94.50 119 GLU A C 1
ATOM 931 O O . GLU A 1 119 ? 1.205 15.155 -7.897 1.00 94.50 119 GLU A O 1
ATOM 936 N N . GLN A 1 120 ? 2.831 14.656 -6.434 1.00 88.25 120 GLN A N 1
ATOM 937 C CA . GLN A 1 120 ? 2.677 15.882 -5.634 1.00 88.25 120 GLN A CA 1
ATOM 938 C C . GLN A 1 120 ? 2.820 17.170 -6.444 1.00 88.25 120 GLN A C 1
ATOM 940 O O . GLN A 1 120 ? 2.142 18.150 -6.154 1.00 88.25 120 GLN A O 1
ATOM 945 N N . ARG A 1 121 ? 3.713 17.191 -7.438 1.00 88.88 121 ARG A N 1
ATOM 946 C CA . ARG A 1 121 ? 3.925 18.372 -8.286 1.00 88.88 121 ARG A CA 1
ATOM 947 C C . ARG A 1 121 ? 2.783 18.603 -9.265 1.00 88.88 121 ARG A C 1
ATOM 949 O O . ARG A 1 121 ? 2.550 19.741 -9.634 1.00 88.88 121 ARG A O 1
ATOM 956 N N . ASN A 1 122 ? 2.108 17.540 -9.691 1.00 83.25 122 ASN A N 1
ATOM 957 C CA . ASN A 1 122 ? 1.003 17.629 -10.645 1.00 83.25 122 ASN A CA 1
ATOM 958 C C . ASN A 1 122 ? -0.321 18.032 -9.973 1.00 83.25 122 ASN A C 1
ATOM 960 O O . ASN A 1 122 ? -1.268 18.398 -10.663 1.00 83.25 122 ASN A O 1
ATOM 964 N N . GLU A 1 123 ? -0.397 17.935 -8.643 1.00 73.94 123 GLU A N 1
ATOM 965 C CA . GLU A 1 123 ? -1.547 18.348 -7.829 1.00 73.94 123 GLU A CA 1
ATOM 966 C C . GLU A 1 123 ? -1.467 19.819 -7.360 1.00 73.94 123 GLU A C 1
ATOM 968 O O . GLU A 1 123 ? -2.413 20.301 -6.734 1.00 73.94 123 GLU A O 1
ATOM 973 N N . GLN A 1 124 ? -0.359 20.520 -7.642 1.00 55.47 124 GLN A N 1
ATOM 974 C CA . GLN A 1 124 ? -0.120 21.941 -7.330 1.00 55.47 124 GLN A CA 1
ATOM 975 C C . GLN A 1 124 ? -0.318 22.823 -8.562 1.00 55.47 124 GLN A C 1
ATOM 977 O O . GLN A 1 124 ? -0.861 23.937 -8.383 1.00 55.47 124 GLN A O 1
#

Radius of gyration: 17.0 Å; Cα contacts (8 Å, |Δi|>4): 128; chains: 1; bounding box: 43×37×43 Å

InterPro domains:
  IPR006108 3-hydroxyacyl-CoA dehydrogenase, C-terminal [PF00725] (38-116)
  IPR008927 6-phosphogluconate dehydrogenase-like, C-terminal domain superfamily [SSF48179] (36-116)
  IPR013328 6-phosphogluconate dehydrogenase, domain 2 [G3DSA:1.10.1040.10] (38-124)
  IPR041040 3-hydroxybutyryl-CoA dehydrogenase reduced Rossmann-fold domain [PF18321] (1-35)

Nearest PDB structures (foldseek):
  3mog-assembly1_C  TM=9.986E-01  e=1.037E-14  Escherichia coli K-12
  4kug-assembly2_C  TM=9.344E-01  e=1.821E-08  Clostridium butyricum E4 str. BoNT E BL5262
  9jhe-assembly1_E  TM=9.311E-01  e=5.553E-08  Faecalibacterium duncaniae
  9jhz-assembly1_C  TM=9.274E-01  e=7.896E-08  Faecalibacterium duncaniae
  9jhy-assembly1_C  TM=9.286E-01  e=8.879E-08  Faecalibacterium duncaniae

Secondary structure (DSSP, 8-state):
-EEE--TTS-HHHHHHHHHHHHHTTPPPEEE---TTTTHHHHHHHHHHHHHHHHHTTSS-HHHHHHHHHHHH--SS-HHHHHHHH-HHHHHHHHHHHHHHH--GGGPPPHHHHHHHHHHHHHT-

Organism: Raoultella planticola (NCBI:txid575)

Solvent-accessible surface area (backbone atoms only — not comparable to full-atom values): 7048 Å² total; per-residue (Å²): 87,80,44,62,59,61,92,87,58,56,68,73,60,53,51,52,55,52,50,59,44,41,76,72,72,40,63,76,45,83,48,76,76,47,89,57,57,63,69,60,41,52,50,39,51,49,30,43,51,51,42,45,39,41,72,72,64,74,48,55,71,67,54,52,23,46,45,38,26,74,73,70,66,37,96,58,17,44,62,62,46,37,66,76,70,34,41,52,56,40,47,53,52,27,50,54,48,20,67,72,69,71,40,76,89,36,57,73,38,69,59,49,54,51,50,21,53,54,52,57,63,75,77,108

pLDDT: mean 95.9, std 5.05, range [55.47, 98.69]